Protein AF-A0ABD0NHQ2-F1 (afdb_monomer_lite)

pLDDT: mean 73.2, std 22.96, range [39.81, 98.0]

Secondary structure (DSSP, 8-state):
---HHHHHHHHHHHHTSPPPPTTS----S----TT---------PPPEEEEE-SSEEEEEETTEEEEEE--GGGGGS-HHHHHHHHHHHHTT-

Foldseek 3Di:
DDDVPVVVVVVVVVVPDPDDDVVPPDDCPDPDDPPDPPPCPVPPDWDKDKDDDLFWIWIDTPNDIDIDGDDDPSSVDDRVVRRVVNVVVVVVD

Structure (mmCIF, N/CA/C/O backbone):
data_AF-A0ABD0NHQ2-F1
#
_entry.id   AF-A0ABD0NHQ2-F1
#
loop_
_atom_site.group_PDB
_atom_site.id
_atom_site.type_symbol
_atom_site.label_atom_id
_atom_site.label_alt_id
_atom_site.label_comp_id
_atom_site.label_asym_id
_atom_site.label_entity_id
_atom_site.label_seq_id
_atom_site.pdbx_PDB_ins_code
_atom_site.Cartn_x
_atom_site.Cartn_y
_atom_site.Cartn_z
_atom_site.occupancy
_atom_site.B_iso_or_equiv
_atom_site.auth_seq_id
_atom_site.auth_comp_id
_atom_site.auth_asym_id
_atom_site.auth_atom_id
_atom_site.pdbx_PDB_model_num
ATOM 1 N N . ARG A 1 1 ? -15.908 21.865 -11.226 1.00 40.50 1 ARG A N 1
ATOM 2 C CA . ARG A 1 1 ? -14.888 20.923 -11.745 1.00 40.50 1 ARG A CA 1
ATOM 3 C C . ARG A 1 1 ? -13.547 21.498 -11.300 1.00 40.50 1 ARG A C 1
ATOM 5 O O . ARG A 1 1 ? -13.020 22.359 -11.983 1.00 40.50 1 ARG A O 1
ATOM 12 N N . GLY A 1 2 ? -13.169 21.214 -10.051 1.00 47.12 2 GLY A N 1
ATOM 13 C CA . GLY A 1 2 ? -12.021 21.837 -9.387 1.00 47.12 2 GLY A CA 1
ATOM 14 C C . GLY A 1 2 ? -10.725 21.185 -9.842 1.00 47.12 2 GLY A C 1
ATOM 15 O O . GLY A 1 2 ? -10.692 19.974 -10.047 1.00 47.12 2 GLY A O 1
ATOM 16 N N . ASP A 1 3 ? -9.707 22.005 -10.053 1.00 43.78 3 ASP A N 1
ATOM 17 C CA . ASP A 1 3 ? -8.412 21.614 -10.592 1.00 43.78 3 ASP A CA 1
ATOM 18 C C . ASP A 1 3 ? -7.614 20.834 -9.532 1.00 43.78 3 ASP A C 1
ATOM 20 O O . ASP A 1 3 ? -6.952 21.401 -8.663 1.00 43.78 3 ASP A O 1
ATOM 24 N N . THR A 1 4 ? -7.734 19.505 -9.562 1.00 48.09 4 THR A N 1
ATOM 25 C CA . THR A 1 4 ? -7.075 18.560 -8.638 1.00 48.09 4 THR A CA 1
ATOM 26 C C . THR A 1 4 ? -5.547 18.628 -8.691 1.00 48.09 4 THR A C 1
ATOM 28 O O . THR A 1 4 ? -4.867 18.119 -7.804 1.00 48.09 4 THR A O 1
ATOM 31 N N . THR A 1 5 ? -5.004 19.279 -9.716 1.00 46.19 5 THR A N 1
ATOM 32 C CA . THR A 1 5 ? -3.571 19.424 -9.968 1.00 46.19 5 THR A CA 1
ATOM 33 C C . THR A 1 5 ? -2.895 20.350 -8.952 1.00 46.19 5 THR A C 1
ATOM 35 O O . THR A 1 5 ? -1.775 20.080 -8.526 1.00 46.19 5 THR A O 1
ATOM 38 N N . LEU A 1 6 ? -3.584 21.406 -8.499 1.00 39.81 6 LEU A N 1
ATOM 39 C CA . LEU A 1 6 ? -3.034 22.358 -7.524 1.00 39.81 6 LEU A CA 1
ATOM 40 C C . LEU A 1 6 ? -3.000 21.795 -6.098 1.00 39.81 6 LEU A C 1
ATOM 42 O O . LEU A 1 6 ? -2.063 22.080 -5.357 1.00 39.81 6 LEU A O 1
ATO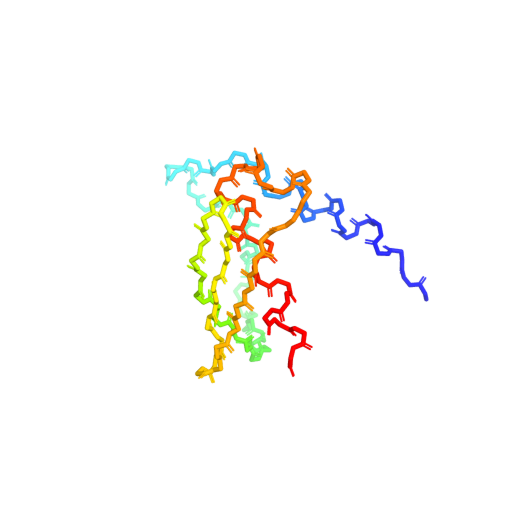M 46 N N . LEU A 1 7 ? -3.976 20.960 -5.725 1.00 46.00 7 LEU A N 1
ATOM 47 C CA . LEU A 1 7 ? -3.983 20.302 -4.415 1.00 46.00 7 LEU A CA 1
ATOM 48 C C . LEU A 1 7 ? -2.857 19.260 -4.304 1.00 46.00 7 LEU A C 1
ATOM 50 O O . LEU A 1 7 ? -2.126 19.243 -3.319 1.00 46.00 7 LEU A O 1
ATOM 54 N N . ALA A 1 8 ? -2.636 18.466 -5.355 1.00 45.25 8 ALA A N 1
ATOM 55 C CA . ALA A 1 8 ? -1.555 17.479 -5.374 1.00 45.25 8 ALA A CA 1
ATOM 56 C C . ALA A 1 8 ? -0.155 18.119 -5.265 1.00 45.25 8 ALA A C 1
ATOM 58 O O . ALA A 1 8 ? 0.738 17.562 -4.621 1.00 45.25 8 ALA A O 1
ATOM 59 N N . LEU A 1 9 ? 0.041 19.303 -5.862 1.00 40.91 9 LEU A N 1
ATOM 60 C CA . LEU A 1 9 ? 1.290 20.066 -5.754 1.00 40.91 9 LEU A CA 1
ATOM 61 C C . LEU A 1 9 ? 1.499 20.667 -4.350 1.00 40.91 9 LEU A C 1
ATOM 63 O O . LEU A 1 9 ? 2.631 20.704 -3.871 1.00 40.91 9 LEU A O 1
ATOM 67 N N . TYR A 1 10 ? 0.433 21.090 -3.661 1.00 45.97 10 TYR A N 1
ATOM 68 C CA . TYR A 1 10 ? 0.519 21.598 -2.281 1.00 45.97 10 TYR A CA 1
ATOM 69 C C . TYR A 1 10 ? 0.872 20.485 -1.274 1.00 45.97 10 TYR A C 1
ATOM 71 O O . TYR A 1 10 ? 1.708 20.687 -0.386 1.00 45.97 10 TYR A O 1
ATOM 79 N N . GLU A 1 11 ? 0.276 19.301 -1.429 1.00 48.94 11 GLU A N 1
ATOM 80 C CA . GLU A 1 11 ? 0.539 18.153 -0.553 1.00 48.94 11 GLU A CA 1
ATOM 81 C C . GLU A 1 11 ? 1.967 17.622 -0.729 1.00 48.94 11 GLU A C 1
ATOM 83 O O . GLU A 1 11 ? 2.658 17.349 0.255 1.00 48.94 11 GLU A O 1
ATOM 88 N N . THR A 1 12 ? 2.457 17.545 -1.971 1.00 45.97 12 THR A N 1
ATOM 89 C CA . THR A 1 12 ? 3.831 17.091 -2.252 1.00 45.97 12 THR A CA 1
ATOM 90 C C . THR A 1 12 ? 4.893 18.085 -1.785 1.00 45.97 12 THR A C 1
ATOM 92 O O . THR A 1 12 ? 5.921 17.662 -1.254 1.00 45.97 12 THR A O 1
ATOM 95 N N . ALA A 1 13 ? 4.639 19.393 -1.894 1.00 48.72 13 ALA A N 1
ATOM 96 C CA . ALA A 1 13 ? 5.530 20.415 -1.343 1.00 48.72 13 ALA A CA 1
ATOM 97 C C . ALA A 1 13 ? 5.621 20.350 0.196 1.00 48.72 13 ALA A C 1
ATOM 99 O O . ALA A 1 13 ? 6.693 20.583 0.753 1.00 48.72 13 ALA A O 1
ATOM 100 N N . SER A 1 14 ? 4.534 19.978 0.885 1.00 51.72 14 SER A N 1
ATOM 101 C CA . SER A 1 14 ? 4.522 19.820 2.350 1.00 51.72 14 SER A CA 1
ATOM 102 C C . SER A 1 14 ? 5.299 18.592 2.828 1.00 51.72 14 SER A C 1
ATOM 104 O O . SER A 1 14 ? 5.948 18.645 3.868 1.00 51.72 14 SER A O 1
ATOM 106 N N . ALA A 1 15 ? 5.277 17.494 2.068 1.00 50.12 15 ALA A N 1
ATOM 107 C CA . ALA A 1 15 ? 5.973 16.258 2.432 1.00 50.12 15 ALA A CA 1
ATOM 108 C C . ALA A 1 15 ? 7.509 16.348 2.307 1.00 50.12 15 ALA A C 1
ATOM 110 O O . ALA A 1 15 ? 8.222 15.580 2.949 1.00 50.12 15 ALA A O 1
ATOM 111 N N . LEU A 1 16 ? 8.016 17.271 1.481 1.00 46.12 16 LEU A N 1
ATOM 112 C CA . LEU A 1 16 ? 9.452 17.500 1.261 1.00 46.12 16 LEU A CA 1
ATOM 113 C C . LEU A 1 16 ? 10.005 18.703 2.039 1.00 46.12 16 LEU A C 1
ATOM 115 O O . LEU A 1 16 ? 11.196 19.004 1.933 1.00 46.12 16 LEU A O 1
ATOM 119 N N . ALA A 1 17 ? 9.168 19.401 2.809 1.00 52.44 17 ALA A N 1
ATOM 120 C CA . ALA A 1 17 ? 9.630 20.481 3.664 1.00 52.44 17 ALA A CA 1
ATOM 121 C C . ALA A 1 17 ? 10.557 19.928 4.769 1.00 52.44 17 ALA A C 1
ATOM 123 O O . ALA A 1 17 ? 10.300 18.846 5.306 1.00 52.44 17 ALA A O 1
ATOM 124 N N . PRO A 1 18 ? 11.632 20.648 5.139 1.00 50.06 18 PRO A N 1
ATOM 125 C CA . PRO A 1 18 ? 12.453 20.278 6.284 1.00 50.06 18 PRO A CA 1
ATOM 126 C C . PRO A 1 18 ? 11.583 20.150 7.536 1.00 50.06 18 PRO A C 1
ATOM 128 O O . PRO A 1 18 ? 10.748 21.018 7.800 1.00 50.06 18 PRO A O 1
ATOM 131 N N . TRP A 1 19 ? 11.797 19.093 8.324 1.00 49.62 19 TRP A N 1
ATOM 132 C CA . TRP A 1 19 ? 11.188 18.992 9.649 1.00 49.62 19 TRP A CA 1
ATOM 133 C C . TRP A 1 19 ? 11.568 20.236 10.466 1.00 49.62 19 TRP A C 1
ATOM 135 O O . TRP A 1 19 ? 12.762 20.532 10.573 1.00 49.62 19 TRP A O 1
ATOM 145 N N . PRO A 1 20 ? 10.600 20.990 11.017 1.00 54.09 20 PRO A N 1
ATOM 146 C CA . PRO A 1 20 ? 10.920 22.176 11.795 1.00 54.09 20 PRO A CA 1
ATOM 147 C C . PRO A 1 20 ? 11.713 21.780 13.047 1.00 54.09 20 PRO A C 1
ATOM 149 O O . PRO A 1 20 ? 11.373 20.812 13.729 1.00 54.09 20 PRO A O 1
ATOM 152 N N . ASP A 1 21 ? 12.787 22.524 13.328 1.00 46.25 21 ASP A N 1
ATOM 153 C CA . ASP A 1 21 ? 13.641 22.337 14.505 1.00 46.25 21 ASP A CA 1
ATOM 154 C C . ASP A 1 21 ? 12.780 22.380 15.788 1.00 46.25 21 ASP A C 1
ATOM 156 O O . ASP A 1 21 ? 12.065 23.365 15.996 1.00 46.25 21 ASP A O 1
ATOM 160 N N . PRO A 1 22 ? 12.851 21.367 16.678 1.00 54.03 22 PRO A N 1
ATOM 161 C CA . PRO A 1 22 ? 12.074 21.335 17.918 1.00 54.03 22 PRO A CA 1
ATOM 162 C C . PRO A 1 22 ? 12.317 22.533 18.854 1.00 54.03 22 PRO A C 1
ATOM 164 O O . PRO A 1 22 ? 11.529 22.768 19.769 1.00 54.03 22 PRO A O 1
ATOM 167 N N . LYS A 1 23 ? 13.410 23.283 18.663 1.00 51.34 23 LYS A N 1
ATOM 168 C CA . LYS A 1 23 ? 13.778 24.469 19.453 1.00 51.34 23 LYS A CA 1
ATOM 169 C C . LYS A 1 23 ? 13.152 25.755 18.915 1.00 51.34 23 LYS A C 1
ATOM 171 O O . LYS A 1 23 ? 13.100 26.755 19.630 1.00 51.34 23 LYS A O 1
ATOM 176 N N . MET A 1 24 ? 12.656 25.735 17.679 1.00 46.03 24 MET A N 1
ATOM 177 C CA . MET A 1 24 ? 11.894 26.827 17.088 1.00 46.03 24 MET A CA 1
ATOM 178 C C . MET A 1 24 ? 10.428 26.589 17.449 1.00 46.03 24 MET A C 1
ATOM 180 O O . MET A 1 24 ? 9.706 25.880 16.753 1.00 46.03 24 MET A O 1
ATOM 184 N N . GLY A 1 25 ? 10.030 27.093 18.621 1.00 47.28 25 GLY A N 1
ATOM 185 C CA . GLY A 1 25 ? 8.697 26.893 19.180 1.00 47.28 25 GLY A CA 1
ATOM 186 C C . GLY A 1 25 ? 7.603 27.018 18.120 1.00 47.28 25 GLY A C 1
ATOM 187 O O . GLY A 1 25 ? 7.466 28.067 17.506 1.00 47.28 25 GLY A O 1
ATOM 188 N N . MET A 1 26 ? 6.859 25.925 17.932 1.00 44.78 26 MET A N 1
ATOM 189 C CA . MET A 1 26 ? 5.604 25.837 17.182 1.00 44.78 26 MET A CA 1
ATOM 190 C C . MET A 1 26 ? 5.616 26.591 15.839 1.00 44.78 26 MET A C 1
ATOM 192 O O . MET A 1 26 ? 5.175 27.735 15.738 1.00 44.78 26 MET A O 1
ATOM 196 N N . ALA A 1 27 ? 6.049 25.913 14.772 1.00 45.22 27 ALA A N 1
ATOM 197 C CA . ALA A 1 27 ? 5.710 26.333 13.414 1.00 45.22 27 ALA A CA 1
ATOM 198 C C . ALA A 1 27 ? 4.172 26.471 13.265 1.00 45.22 27 ALA A C 1
ATOM 200 O O . ALA A 1 27 ? 3.427 25.746 13.933 1.00 45.22 27 ALA A O 1
ATOM 201 N N . PRO A 1 28 ? 3.681 27.401 12.423 1.00 44.47 28 PRO A N 1
ATOM 202 C CA . PRO A 1 28 ? 2.333 27.958 12.486 1.00 44.47 28 PRO A CA 1
ATOM 203 C C . PRO A 1 28 ? 1.298 27.030 11.842 1.00 44.47 28 PRO A C 1
ATOM 205 O O . PRO A 1 28 ? 0.627 27.383 10.875 1.00 44.47 28 PRO A O 1
ATOM 208 N N . TRP A 1 29 ? 1.117 25.836 12.392 1.00 51.47 29 TRP A N 1
ATOM 209 C CA . TRP A 1 29 ? -0.094 25.067 12.154 1.00 51.47 29 TRP A CA 1
ATOM 210 C C . TRP A 1 29 ? -1.209 25.721 12.967 1.00 51.47 29 TRP A C 1
ATOM 212 O O . TRP A 1 29 ? -1.431 25.372 14.119 1.00 51.47 29 TRP A O 1
ATOM 222 N N . HIS A 1 30 ? -1.836 26.743 12.377 1.00 53.31 30 HIS A N 1
ATOM 223 C CA . HIS A 1 30 ? -3.116 27.321 12.795 1.00 53.31 30 HIS A CA 1
ATOM 224 C C . HIS A 1 30 ? -3.281 27.449 14.318 1.00 53.31 30 HIS A C 1
ATOM 226 O O . HIS A 1 30 ? -3.975 26.651 14.942 1.00 53.31 30 HIS A O 1
ATOM 232 N N . VAL A 1 31 ? -2.707 28.491 14.924 1.00 52.50 31 VAL A N 1
ATOM 233 C CA . VAL A 1 31 ? -3.136 28.898 16.268 1.00 52.50 31 VAL A CA 1
ATOM 234 C C . VAL A 1 31 ? -4.512 29.556 16.107 1.00 52.50 31 VAL A C 1
ATOM 236 O O . VAL A 1 31 ? -4.578 30.641 15.522 1.00 52.50 31 VAL A O 1
ATOM 239 N N . PRO A 1 32 ? -5.627 28.952 16.562 1.00 48.97 32 PRO A N 1
ATOM 240 C CA . PRO A 1 32 ? -6.901 29.648 16.532 1.00 48.97 32 PRO A CA 1
ATOM 241 C C . PRO A 1 32 ? -6.812 30.806 17.526 1.00 48.97 32 PRO A C 1
ATOM 243 O O . PRO A 1 32 ? -6.313 30.646 18.645 1.00 48.97 32 PRO A O 1
ATOM 246 N N . ALA A 1 33 ? -7.295 31.984 17.135 1.00 52.44 33 ALA A N 1
ATOM 247 C CA . ALA A 1 33 ? -7.459 33.089 18.070 1.00 52.44 33 ALA A CA 1
ATOM 248 C C . ALA A 1 33 ? -8.268 32.617 19.294 1.00 52.44 33 ALA A C 1
ATOM 250 O O . ALA A 1 33 ? -9.220 31.840 19.155 1.00 52.44 33 ALA A O 1
ATOM 251 N N . ARG A 1 34 ? -7.879 33.073 20.496 1.00 48.25 34 ARG A N 1
ATOM 252 C CA . ARG A 1 34 ? -8.555 32.739 21.763 1.00 48.25 34 ARG A CA 1
ATOM 253 C C . ARG A 1 34 ? -10.074 32.863 21.597 1.00 48.25 34 ARG A C 1
ATOM 255 O O . ARG A 1 34 ? -10.574 33.949 21.327 1.00 48.25 34 ARG A O 1
ATOM 262 N N . GLY A 1 35 ? -10.782 31.747 21.771 1.00 54.16 35 GLY A N 1
ATOM 263 C CA . GLY A 1 35 ? -12.245 31.685 21.703 1.00 54.16 35 GLY A CA 1
ATOM 264 C C . GLY A 1 35 ? -12.826 31.009 20.459 1.00 54.16 35 GLY A C 1
ATOM 265 O O . GLY A 1 35 ? -14.029 30.771 20.430 1.00 54.16 35 GLY A O 1
ATOM 266 N N . GLN A 1 36 ? -12.019 30.632 19.462 1.00 51.56 36 GLN A N 1
ATOM 267 C CA . GLN A 1 36 ? -12.482 29.721 18.412 1.00 51.56 36 GLN A CA 1
ATOM 268 C C . GLN A 1 36 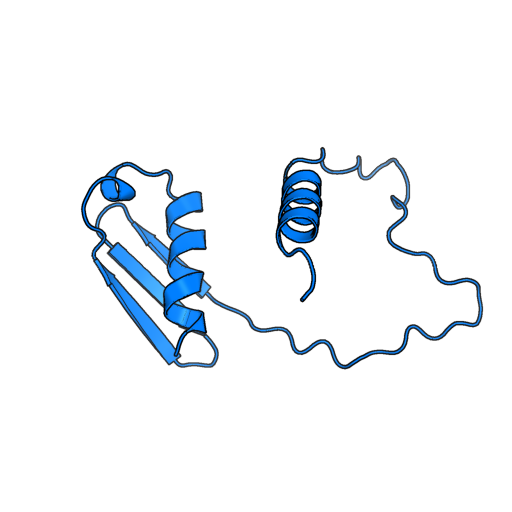? -12.252 28.279 18.854 1.00 51.56 36 GLN A C 1
ATOM 270 O O . GLN A 1 36 ? -11.148 27.746 18.759 1.00 51.56 36 GLN A O 1
ATOM 275 N N . THR A 1 37 ? -13.306 27.631 19.343 1.00 54.34 37 THR A N 1
ATOM 276 C CA . THR A 1 37 ? -13.345 26.171 19.410 1.00 54.34 37 THR A CA 1
ATOM 277 C C . THR A 1 37 ? -13.159 25.672 17.982 1.00 54.34 37 THR A C 1
ATOM 279 O O . THR A 1 37 ? -14.024 25.899 17.132 1.00 54.34 37 THR A O 1
ATOM 282 N N . MET A 1 38 ? -12.012 25.052 17.689 1.00 52.69 38 MET A N 1
ATOM 283 C CA . MET A 1 38 ? -11.820 24.316 16.444 1.00 52.69 38 MET A CA 1
ATOM 284 C C . MET A 1 38 ? -13.020 23.383 16.331 1.00 52.69 38 MET A C 1
ATOM 286 O O . MET A 1 38 ? -13.234 22.549 17.213 1.00 52.69 38 MET A O 1
ATOM 290 N N . ARG A 1 39 ? -13.873 23.585 15.319 1.00 48.72 39 ARG A N 1
ATOM 291 C CA . ARG A 1 39 ? -14.941 22.629 15.041 1.00 48.72 39 ARG A CA 1
ATOM 292 C C . ARG A 1 39 ? -14.233 21.303 14.826 1.00 48.72 39 ARG A C 1
ATOM 294 O O . ARG A 1 39 ? -13.561 21.132 13.812 1.00 48.72 39 ARG A O 1
ATOM 301 N N . SER A 1 40 ? -14.358 20.402 15.797 1.00 54.88 40 SER A N 1
ATOM 302 C CA . SER A 1 40 ? -14.069 18.992 15.607 1.00 54.88 40 SER A CA 1
ATOM 303 C C . SER A 1 40 ? -15.116 18.500 14.613 1.00 54.88 40 SER A C 1
ATOM 305 O O . SER A 1 40 ? -16.165 17.981 14.981 1.00 54.88 40 SER A O 1
ATOM 307 N N . TYR A 1 41 ? -14.899 18.784 13.327 1.00 53.94 41 TYR A N 1
ATOM 308 C CA . TYR A 1 41 ? -15.395 17.905 12.286 1.00 53.94 41 TYR A CA 1
ATOM 309 C C . TYR A 1 41 ? -14.783 16.576 12.661 1.00 53.94 41 TYR A C 1
ATOM 311 O O . TYR A 1 41 ? -13.560 16.493 12.582 1.00 53.94 41 TYR A O 1
ATOM 319 N N . GLY A 1 42 ? -15.583 15.641 13.182 1.00 53.00 42 GLY A N 1
ATOM 320 C CA . GLY A 1 42 ? -15.103 14.338 13.627 1.00 53.00 42 GLY A CA 1
ATOM 321 C C . GLY A 1 42 ? -14.165 13.795 12.563 1.00 53.00 42 GLY A C 1
ATOM 322 O O . GLY A 1 42 ? -14.611 13.421 11.483 1.00 53.00 42 GLY A O 1
ATOM 323 N N . GLN A 1 43 ? -12.860 13.912 12.811 1.00 60.00 43 GLN A N 1
ATOM 324 C CA . GLN A 1 43 ? -11.852 13.468 11.872 1.00 60.00 43 GLN A CA 1
ATOM 325 C C . GLN A 1 43 ? -11.866 11.962 12.047 1.00 60.00 43 GLN A C 1
ATOM 327 O O . GLN A 1 43 ? -11.317 11.432 13.011 1.00 60.00 43 GLN A O 1
ATOM 332 N N . GLU A 1 44 ? -12.611 11.277 11.187 1.00 76.50 44 GLU A N 1
ATOM 333 C CA . GLU A 1 44 ? -12.538 9.830 11.124 1.00 76.50 44 GLU A CA 1
ATOM 334 C C . GLU A 1 44 ? -11.155 9.482 10.584 1.00 76.50 44 GLU A C 1
ATOM 336 O O . GLU A 1 44 ? -10.835 9.694 9.414 1.00 76.50 44 GLU A O 1
ATOM 341 N N . HIS A 1 45 ? -10.296 9.017 11.484 1.00 82.19 45 HIS A N 1
ATOM 342 C CA . HIS A 1 45 ? -8.980 8.527 11.130 1.00 82.19 45 HIS A CA 1
ATOM 343 C C . HIS A 1 45 ? -9.099 7.067 10.704 1.00 82.19 45 HIS A C 1
ATOM 345 O O . HIS A 1 45 ? -9.610 6.233 11.451 1.00 82.19 45 HIS A O 1
ATOM 351 N N . VAL A 1 46 ? -8.578 6.753 9.520 1.00 88.50 46 VAL A N 1
ATOM 352 C CA . VAL A 1 46 ? -8.417 5.375 9.054 1.00 88.50 46 VAL A CA 1
ATOM 353 C C . VAL A 1 46 ? -6.963 4.970 9.256 1.00 88.50 46 VAL A C 1
ATOM 355 O O . VAL A 1 46 ? -6.053 5.649 8.780 1.00 88.50 46 VAL A O 1
ATOM 358 N N . ILE A 1 47 ? -6.745 3.866 9.970 1.00 93.19 47 ILE A N 1
ATOM 359 C CA . ILE A 1 47 ? -5.416 3.286 10.172 1.00 93.19 47 ILE A CA 1
ATOM 360 C C . ILE A 1 47 ? -5.252 2.124 9.196 1.00 93.19 47 ILE A C 1
ATOM 362 O O . ILE A 1 47 ? -6.054 1.189 9.193 1.00 93.19 47 ILE A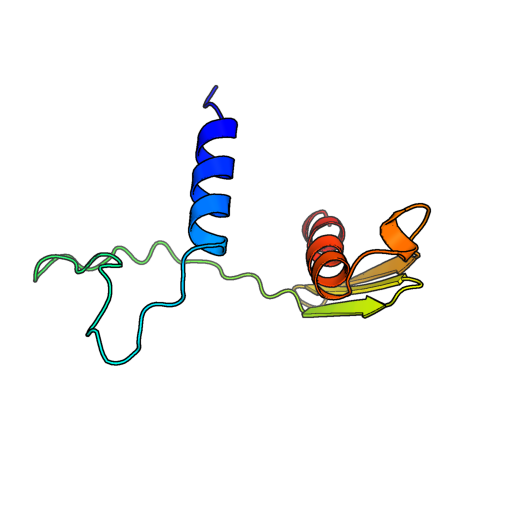 O 1
ATOM 366 N N . VAL A 1 48 ? -4.192 2.184 8.391 1.00 95.88 48 VAL A N 1
ATOM 367 C CA . VAL A 1 48 ? -3.777 1.098 7.502 1.00 95.88 48 VAL A CA 1
ATOM 368 C C . VAL A 1 48 ? -2.396 0.633 7.939 1.00 95.88 48 VAL A C 1
ATOM 370 O O . VAL A 1 48 ? -1.445 1.411 7.928 1.00 95.88 48 VAL A O 1
ATOM 373 N N . ASN A 1 49 ? -2.285 -0.633 8.326 1.00 97.06 49 ASN A N 1
ATOM 374 C CA . ASN A 1 49 ? -1.003 -1.273 8.598 1.00 97.06 49 ASN A CA 1
ATOM 375 C C . ASN A 1 49 ? -0.541 -1.983 7.331 1.00 97.06 49 ASN A C 1
ATOM 377 O O . ASN A 1 49 ? -1.289 -2.801 6.802 1.00 97.06 49 ASN A O 1
ATOM 381 N N . THR A 1 50 ? 0.661 -1.678 6.852 1.00 97.69 50 THR A N 1
ATOM 382 C CA . THR A 1 50 ? 1.247 -2.269 5.645 1.00 97.69 50 THR A CA 1
ATOM 383 C C . THR A 1 50 ? 2.485 -3.092 5.985 1.00 97.69 50 THR A C 1
ATOM 385 O O . THR A 1 50 ? 3.143 -2.850 6.995 1.00 97.69 50 THR A O 1
ATOM 388 N N . ASP A 1 51 ? 2.752 -4.093 5.152 1.00 97.50 51 ASP A N 1
ATOM 389 C CA . ASP A 1 51 ? 4.011 -4.833 5.100 1.00 97.50 51 ASP A CA 1
ATOM 390 C C . ASP A 1 51 ? 4.309 -5.127 3.627 1.00 97.50 51 ASP A C 1
ATOM 392 O O . ASP A 1 51 ? 3.529 -5.789 2.929 1.00 97.50 51 ASP A O 1
ATOM 396 N N . ALA A 1 52 ? 5.403 -4.579 3.117 1.00 97.12 52 ALA A N 1
ATOM 397 C CA . ALA A 1 52 ? 5.825 -4.751 1.743 1.00 97.12 52 ALA A CA 1
ATOM 398 C C . ALA A 1 52 ? 7.217 -5.374 1.652 1.00 97.12 52 ALA A C 1
ATOM 400 O O . ALA A 1 52 ? 8.113 -5.156 2.457 1.00 97.12 52 ALA A O 1
ATOM 401 N N . SER A 1 53 ? 7.426 -6.120 0.571 1.00 96.50 53 SER A N 1
ATOM 402 C CA . SER A 1 53 ? 8.718 -6.679 0.182 1.00 96.50 53 SER A CA 1
ATOM 403 C C . SER A 1 53 ? 8.964 -6.447 -1.304 1.00 96.50 53 SER A C 1
ATOM 405 O O . SER A 1 53 ? 8.103 -5.952 -2.026 1.00 96.50 53 SER A O 1
ATOM 407 N N . ARG A 1 54 ? 10.121 -6.880 -1.813 1.00 92.25 54 ARG A N 1
ATOM 408 C CA . ARG A 1 54 ? 10.396 -6.867 -3.259 1.00 92.25 54 ARG A CA 1
ATOM 409 C C . ARG A 1 54 ? 9.543 -7.857 -4.055 1.00 92.25 54 ARG A C 1
ATOM 411 O O . ARG A 1 54 ? 9.557 -7.779 -5.273 1.00 92.25 54 ARG A O 1
ATOM 418 N N . MET A 1 55 ? 8.827 -8.779 -3.408 1.00 92.38 55 MET A N 1
ATOM 419 C CA . MET A 1 55 ? 8.025 -9.807 -4.088 1.00 92.38 55 MET A CA 1
ATOM 420 C C . MET A 1 55 ? 6.523 -9.517 -4.038 1.00 92.38 55 MET A C 1
ATOM 422 O O . MET A 1 55 ? 5.785 -9.856 -4.962 1.00 92.38 55 MET A O 1
ATOM 426 N N . GLY A 1 56 ? 6.057 -8.870 -2.975 1.00 96.50 56 GLY A N 1
ATOM 427 C CA . GLY A 1 56 ? 4.640 -8.622 -2.768 1.00 96.50 56 GLY A CA 1
ATOM 428 C C . GLY A 1 56 ? 4.369 -7.726 -1.575 1.00 96.50 56 GLY A C 1
ATOM 429 O O . GLY A 1 56 ? 5.289 -7.139 -1.004 1.00 96.50 56 GLY A O 1
ATOM 430 N N . TRP A 1 57 ? 3.094 -7.631 -1.227 1.00 98.00 57 TRP A N 1
ATOM 431 C CA . TRP A 1 57 ? 2.581 -6.759 -0.184 1.00 98.00 57 TRP A CA 1
ATOM 432 C C . TRP A 1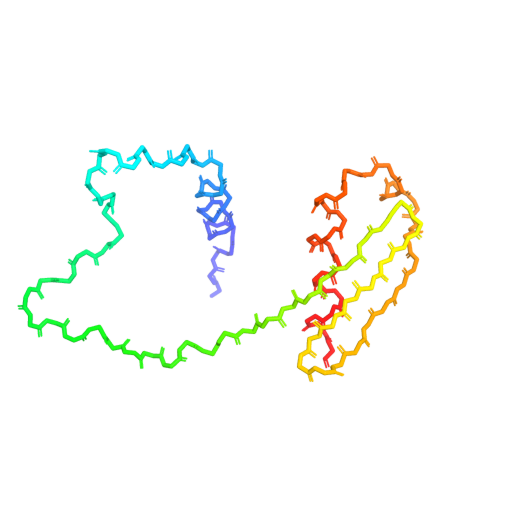 57 ? 1.410 -7.385 0.551 1.00 98.00 57 TRP A C 1
ATOM 434 O O . TRP A 1 57 ? 0.659 -8.191 -0.005 1.00 98.00 57 TRP A O 1
ATOM 444 N N . GLY A 1 58 ? 1.244 -6.946 1.788 1.00 97.81 58 GLY A N 1
ATOM 445 C CA . GLY A 1 58 ? 0.078 -7.151 2.619 1.00 97.81 58 GLY A CA 1
ATOM 446 C C . GLY A 1 58 ? -0.308 -5.844 3.299 1.00 97.81 58 GLY A C 1
ATOM 447 O O . GLY A 1 58 ? 0.516 -4.953 3.505 1.00 97.81 58 GLY A O 1
ATOM 448 N N . ALA A 1 59 ? -1.585 -5.720 3.623 1.00 97.56 59 ALA A N 1
ATOM 449 C CA . ALA A 1 59 ? -2.098 -4.608 4.391 1.00 97.56 59 ALA A CA 1
ATOM 450 C C . ALA A 1 59 ? -3.371 -5.000 5.141 1.00 97.56 59 ALA A C 1
ATOM 452 O O . ALA A 1 59 ? -4.137 -5.852 4.684 1.00 97.56 59 ALA A O 1
ATOM 453 N N . VAL A 1 60 ? -3.606 -4.354 6.279 1.00 97.06 60 VAL A N 1
ATOM 454 C CA . VAL A 1 60 ? -4.814 -4.508 7.091 1.00 97.06 60 VAL A CA 1
ATOM 455 C C . VAL A 1 60 ? -5.421 -3.134 7.353 1.00 97.06 60 VAL A C 1
ATOM 457 O O . VAL A 1 60 ? -4.728 -2.215 7.784 1.00 97.06 60 VAL A O 1
ATOM 460 N N . CYS A 1 61 ? -6.723 -3.007 7.105 1.00 95.69 61 CYS A N 1
ATOM 461 C CA . CYS A 1 61 ? -7.516 -1.812 7.378 1.00 95.69 61 CYS A CA 1
ATOM 462 C C . CYS A 1 61 ? -8.865 -2.237 7.963 1.00 95.69 61 CYS A C 1
ATOM 464 O O . CYS A 1 61 ? -9.564 -3.050 7.361 1.00 95.69 61 CYS A O 1
ATOM 466 N N . ASN A 1 62 ? -9.234 -1.725 9.141 1.00 92.56 62 ASN A N 1
ATOM 467 C CA . ASN A 1 62 ? -10.498 -2.056 9.823 1.00 92.56 62 ASN A CA 1
ATOM 468 C C . ASN A 1 62 ? -10.765 -3.574 9.950 1.00 92.56 62 ASN A C 1
ATOM 470 O O . ASN A 1 62 ? -11.885 -4.044 9.766 1.00 92.56 62 ASN A O 1
ATOM 474 N N . GLY A 1 63 ? -9.718 -4.361 10.219 1.00 90.62 63 GLY A N 1
ATOM 475 C CA . GLY A 1 63 ? -9.807 -5.824 10.322 1.00 90.62 63 GLY A CA 1
ATOM 476 C C . GLY A 1 63 ? -9.908 -6.562 8.982 1.00 90.62 63 GLY A C 1
ATOM 477 O O . GLY A 1 63 ? -9.910 -7.792 8.968 1.00 90.62 63 GLY A O 1
ATOM 478 N N . GLN A 1 64 ? -9.945 -5.851 7.853 1.00 92.94 64 GLN A N 1
ATOM 479 C CA . GLN A 1 64 ? -9.902 -6.448 6.524 1.00 92.94 64 GLN A CA 1
ATOM 480 C C . GLN A 1 64 ? -8.473 -6.498 5.998 1.00 92.94 64 GLN A C 1
ATOM 482 O O . GLN A 1 64 ? -7.784 -5.481 5.935 1.00 92.94 64 GLN A O 1
ATOM 487 N N . ALA A 1 65 ? -8.045 -7.693 5.598 1.00 95.38 65 ALA A N 1
ATOM 488 C CA . ALA A 1 65 ? -6.738 -7.915 5.003 1.00 95.38 65 ALA A CA 1
ATOM 489 C C . ALA A 1 65 ? -6.808 -7.885 3.468 1.00 95.38 65 ALA A C 1
ATOM 491 O O . ALA A 1 65 ? -7.730 -8.424 2.845 1.00 95.38 65 ALA A O 1
ATOM 492 N N . ALA A 1 66 ? -5.790 -7.296 2.854 1.00 96.00 66 ALA A N 1
ATOM 493 C CA . ALA A 1 66 ? -5.537 -7.335 1.424 1.00 96.00 66 ALA A CA 1
ATOM 494 C C . ALA A 1 66 ? -4.066 -7.677 1.180 1.00 96.00 66 ALA A C 1
ATOM 496 O O . ALA A 1 66 ? -3.193 -7.307 1.960 1.00 96.00 66 ALA A O 1
ATOM 497 N N . SER A 1 67 ? -3.787 -8.399 0.102 1.00 97.38 67 SER A N 1
ATOM 498 C CA . SER A 1 67 ? -2.424 -8.749 -0.277 1.00 97.38 67 SER A CA 1
ATOM 499 C C . SER A 1 67 ? -2.322 -9.010 -1.773 1.00 97.38 67 SER A C 1
ATOM 501 O O . SER A 1 67 ? -3.329 -9.185 -2.470 1.00 97.38 67 SER A O 1
ATOM 503 N N . GLY A 1 68 ? -1.093 -9.028 -2.275 1.00 96.75 68 GLY A N 1
ATOM 504 C CA . GLY A 1 68 ? -0.805 -9.374 -3.656 1.00 96.75 68 GLY A CA 1
ATOM 505 C C . GLY A 1 68 ? 0.687 -9.410 -3.954 1.00 96.75 68 GLY A C 1
ATOM 506 O O . GLY A 1 68 ? 1.526 -9.074 -3.121 1.00 96.75 68 GLY A O 1
ATOM 507 N N . SER A 1 69 ? 1.021 -9.806 -5.176 1.00 97.75 69 SER A N 1
ATOM 508 C CA . SER A 1 69 ? 2.395 -9.780 -5.676 1.00 97.75 69 SER A CA 1
ATOM 509 C C . SER A 1 69 ? 2.663 -8.504 -6.464 1.00 97.75 69 SER A C 1
ATOM 511 O O . SER A 1 69 ? 1.773 -7.941 -7.109 1.00 97.75 69 SER A O 1
ATOM 513 N N . TRP A 1 70 ? 3.911 -8.057 -6.441 1.00 96.25 70 TRP A N 1
ATOM 514 C CA . TRP A 1 70 ? 4.369 -7.014 -7.345 1.00 96.25 70 TRP A CA 1
ATOM 515 C C . TRP A 1 70 ? 4.703 -7.601 -8.710 1.00 96.25 70 TRP A C 1
ATOM 517 O O . TRP A 1 70 ? 5.114 -8.751 -8.834 1.00 96.25 70 TRP A O 1
ATOM 527 N N . THR A 1 71 ? 4.563 -6.785 -9.747 1.00 93.62 71 THR A N 1
ATOM 528 C CA . THR A 1 71 ? 4.967 -7.137 -11.107 1.00 93.62 71 THR A CA 1
ATOM 529 C C . THR A 1 71 ? 5.670 -5.955 -11.767 1.00 93.62 71 THR A C 1
ATOM 531 O O . THR A 1 71 ? 5.469 -4.791 -11.398 1.00 93.62 71 THR A O 1
ATOM 534 N N . GLY A 1 72 ? 6.522 -6.259 -12.747 1.00 95.56 72 GLY A N 1
ATOM 535 C CA . GLY A 1 72 ? 7.193 -5.255 -13.566 1.00 95.56 72 GLY A CA 1
ATOM 536 C C . GLY A 1 72 ? 8.168 -4.364 -12.777 1.00 95.56 72 GLY A C 1
ATOM 537 O O . GLY A 1 72 ? 8.855 -4.849 -11.874 1.00 95.56 72 GLY A O 1
ATOM 538 N N . PRO A 1 73 ? 8.246 -3.056 -13.093 1.00 95.19 73 PRO A N 1
ATOM 539 C CA . PRO A 1 73 ? 9.237 -2.145 -12.509 1.00 95.19 73 PRO A CA 1
ATOM 540 C C . PRO A 1 73 ? 9.183 -2.017 -10.981 1.00 95.19 73 PRO A C 1
ATOM 542 O O . PRO A 1 73 ? 10.189 -1.686 -10.357 1.00 95.19 73 PRO A O 1
ATOM 545 N N . ARG A 1 74 ? 8.029 -2.307 -10.366 1.00 91.44 74 ARG A N 1
ATOM 546 C CA . ARG A 1 74 ? 7.809 -2.174 -8.916 1.00 91.44 74 ARG A CA 1
ATOM 547 C C . ARG A 1 74 ? 8.732 -3.070 -8.094 1.00 91.44 74 ARG A C 1
ATOM 549 O O . ARG A 1 74 ? 9.114 -2.693 -6.997 1.00 91.44 74 ARG A O 1
ATOM 556 N N . LEU A 1 75 ? 9.176 -4.199 -8.648 1.00 93.75 75 LEU A N 1
ATOM 557 C CA . LEU A 1 75 ? 10.133 -5.104 -7.996 1.00 93.75 75 LEU A CA 1
ATOM 558 C C . LEU A 1 75 ? 11.467 -4.420 -7.635 1.00 93.75 75 LEU A C 1
ATOM 560 O O . LEU A 1 75 ? 12.230 -4.939 -6.823 1.00 93.75 75 LEU A O 1
ATOM 564 N N . GLN A 1 76 ? 11.767 -3.274 -8.254 1.00 95.81 76 GLN A N 1
ATOM 565 C CA . GLN A 1 76 ? 13.003 -2.518 -8.057 1.00 95.81 76 GLN A CA 1
ATOM 566 C C . GLN A 1 76 ? 12.822 -1.267 -7.191 1.00 95.81 76 GLN A C 1
ATOM 568 O O . GLN A 1 76 ? 13.805 -0.585 -6.911 1.00 95.81 76 GLN A O 1
ATOM 573 N N . TRP A 1 77 ? 11.597 -0.945 -6.776 1.00 95.75 77 TRP A N 1
ATOM 574 C CA . TRP A 1 77 ? 11.328 0.267 -6.006 1.00 95.75 77 TRP A CA 1
ATOM 575 C C . TRP A 1 77 ? 11.824 0.139 -4.562 1.00 95.75 77 TRP A C 1
ATOM 577 O O . TRP A 1 77 ? 11.963 -0.961 -4.023 1.00 95.75 77 TRP A O 1
ATOM 587 N N . HIS A 1 78 ? 12.099 1.285 -3.935 1.00 97.25 78 HIS A N 1
ATOM 588 C CA . HIS A 1 78 ? 12.467 1.341 -2.524 1.00 97.25 78 HIS A CA 1
ATOM 589 C C . HIS A 1 78 ? 11.300 0.881 -1.641 1.00 97.25 78 HIS A C 1
ATOM 591 O O . HIS A 1 78 ? 10.137 1.127 -1.969 1.00 97.25 78 HIS A O 1
ATOM 597 N N . ILE A 1 79 ? 11.609 0.269 -0.496 1.00 95.88 79 ILE A N 1
ATOM 598 C CA . ILE A 1 79 ? 10.606 -0.351 0.376 1.00 95.88 79 ILE A CA 1
ATOM 599 C C . ILE A 1 79 ? 9.519 0.637 0.818 1.00 95.88 79 ILE A C 1
ATOM 601 O O . ILE A 1 79 ? 8.342 0.344 0.665 1.00 95.88 79 ILE A O 1
ATOM 605 N N . ASN A 1 80 ? 9.890 1.866 1.190 1.00 96.88 80 ASN A N 1
ATOM 606 C CA . ASN A 1 80 ? 8.926 2.912 1.562 1.00 96.88 80 ASN A CA 1
ATOM 607 C C . ASN A 1 80 ? 7.929 3.246 0.437 1.00 96.88 80 ASN A C 1
ATOM 609 O O . ASN A 1 80 ? 6.769 3.540 0.704 1.00 96.88 80 ASN A O 1
ATOM 613 N N . CYS A 1 81 ? 8.357 3.201 -0.830 1.00 97.38 81 CYS A N 1
ATOM 614 C CA . CYS A 1 81 ? 7.449 3.424 -1.955 1.00 97.38 81 CYS A CA 1
ATOM 615 C C . CYS A 1 81 ? 6.462 2.261 -2.110 1.00 97.38 81 CYS A C 1
ATOM 617 O O . CYS A 1 81 ? 5.318 2.479 -2.496 1.00 97.38 81 CYS A O 1
ATOM 619 N N . LEU A 1 82 ? 6.903 1.036 -1.818 1.00 97.31 82 LEU A N 1
ATOM 620 C CA . LEU A 1 82 ? 6.072 -0.165 -1.884 1.00 97.31 82 LEU A CA 1
ATOM 621 C C . LEU A 1 82 ? 5.057 -0.221 -0.736 1.00 97.31 82 LEU A C 1
ATOM 623 O O . LEU A 1 82 ? 3.894 -0.523 -0.990 1.00 97.31 82 LEU A O 1
ATOM 627 N N . GLU A 1 83 ? 5.466 0.149 0.479 1.00 96.62 83 GLU A N 1
ATOM 628 C CA . GLU A 1 83 ? 4.593 0.333 1.649 1.00 96.62 83 GLU A CA 1
ATOM 629 C C . GLU A 1 83 ? 3.455 1.319 1.334 1.00 96.62 83 GLU A C 1
ATOM 631 O O . GLU A 1 83 ? 2.277 0.986 1.447 1.00 96.62 83 GLU A O 1
ATOM 636 N N . LEU A 1 84 ? 3.787 2.509 0.817 1.00 97.25 84 LEU A N 1
ATOM 637 C CA . LEU A 1 84 ? 2.783 3.509 0.435 1.00 97.25 84 LEU A CA 1
ATOM 638 C C . LEU A 1 84 ? 1.886 3.033 -0.716 1.00 97.25 84 LEU A C 1
ATOM 640 O O . LEU A 1 84 ? 0.689 3.321 -0.739 1.00 97.25 84 LEU A O 1
ATOM 644 N N . LEU A 1 85 ? 2.435 2.281 -1.673 1.00 96.62 85 LEU A N 1
ATOM 645 C CA . LEU A 1 85 ? 1.655 1.738 -2.782 1.00 96.62 85 LEU A CA 1
ATOM 646 C C . LEU A 1 85 ? 0.634 0.691 -2.311 1.00 96.62 85 LEU A C 1
ATOM 648 O O . LEU A 1 85 ? -0.454 0.628 -2.884 1.00 96.62 85 LEU A O 1
ATOM 652 N N . ALA A 1 86 ? 0.952 -0.094 -1.277 1.00 96.75 86 ALA A N 1
ATOM 653 C CA . ALA A 1 86 ? 0.070 -1.103 -0.684 1.00 96.75 86 ALA A CA 1
ATOM 654 C C . ALA A 1 86 ? -1.188 -0.502 -0.020 1.00 96.75 86 ALA A C 1
ATOM 656 O O . ALA A 1 86 ? -2.221 -1.171 0.081 1.00 96.75 86 ALA A O 1
ATOM 657 N N . VAL A 1 87 ? -1.162 0.784 0.348 1.00 96.69 87 VAL A N 1
ATOM 658 C CA . VAL A 1 87 ? -2.332 1.503 0.885 1.00 96.69 87 VAL A CA 1
ATOM 659 C C . VAL A 1 87 ? -3.445 1.624 -0.163 1.00 96.69 87 VAL A C 1
ATOM 661 O O . VAL A 1 87 ? -4.617 1.389 0.129 1.00 96.69 87 VAL A O 1
ATOM 664 N N . LEU A 1 88 ? -3.095 1.934 -1.414 1.00 94.50 88 LEU A N 1
ATOM 665 C CA . LEU A 1 88 ? -4.062 2.199 -2.486 1.00 94.50 88 LEU A CA 1
ATOM 666 C C . LEU A 1 88 ? -5.036 1.042 -2.791 1.00 94.50 88 LEU A C 1
ATOM 668 O O . LEU A 1 88 ? -6.230 1.305 -2.918 1.00 94.50 88 LEU A O 1
ATOM 672 N N . PRO A 1 89 ? -4.595 -0.215 -2.986 1.00 92.69 89 PRO A N 1
ATOM 673 C CA . PRO A 1 89 ? -5.511 -1.336 -3.204 1.00 92.69 89 PRO A CA 1
ATOM 674 C C . PRO A 1 89 ? -6.292 -1.732 -1.943 1.00 92.69 89 PRO A C 1
ATOM 676 O O . PRO A 1 89 ? -7.332 -2.372 -2.068 1.00 92.69 89 PRO A O 1
ATOM 679 N N . THR A 1 90 ? -5.815 -1.353 -0.756 1.00 94.00 90 THR A N 1
ATOM 680 C CA . THR A 1 90 ? -6.472 -1.638 0.528 1.00 94.00 90 THR A CA 1
ATOM 681 C C . THR A 1 90 ? -7.659 -0.714 0.764 1.00 94.00 90 THR A C 1
ATOM 683 O O . THR A 1 90 ? -8.727 -1.183 1.131 1.00 94.00 90 THR A O 1
ATOM 686 N N . LEU A 1 91 ? -7.504 0.579 0.466 1.00 91.94 91 LEU A N 1
ATOM 687 C CA . LEU A 1 91 ? -8.565 1.585 0.613 1.00 91.94 91 LEU A CA 1
ATOM 688 C C . LEU A 1 91 ? -9.630 1.553 -0.496 1.00 91.94 91 LEU A C 1
ATOM 690 O O . LEU A 1 91 ? -10.619 2.271 -0.418 1.00 91.94 91 LEU A O 1
ATOM 694 N N . ARG A 1 92 ? -9.417 0.775 -1.563 1.00 85.12 92 ARG A N 1
ATOM 695 C CA . ARG A 1 92 ? -10.378 0.623 -2.672 1.00 85.12 92 ARG A CA 1
ATOM 696 C C . ARG A 1 92 ? -11.367 -0.531 -2.475 1.00 85.12 92 ARG A C 1
ATOM 698 O O . ARG A 1 92 ? -12.104 -0.835 -3.412 1.00 85.12 92 ARG A O 1
ATOM 705 N N . ARG A 1 93 ? -11.333 -1.199 -1.324 1.00 63.47 93 ARG A N 1
ATOM 706 C CA . ARG A 1 93 ? -12.268 -2.267 -0.951 1.00 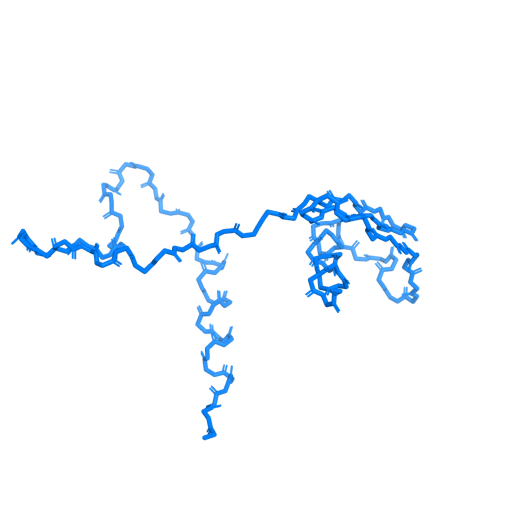63.47 93 ARG A CA 1
ATOM 707 C C . ARG A 1 93 ? -13.401 -1.699 -0.115 1.00 63.47 93 ARG A C 1
ATOM 709 O O . ARG A 1 93 ?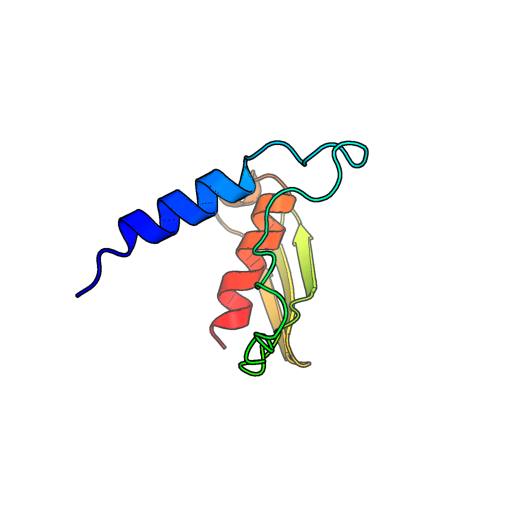 -14.528 -2.198 -0.308 1.00 63.47 93 ARG A O 1
#

Sequence (93 aa):
RGDTTLLALYETASALAPWPDPKMGMAPWHVPARGQTMRSYGQEHVIVNTDASRMGWGAVCNGQAASGSWTGPRLQWHINCLELLAVLPTLRR

Organism: Cirrhinus mrigala (NCBI:txid683832)

Radius of gyration: 18.23 Å; chains: 1; bounding box: 29×43×35 Å